Protein AF-A0A7J4KPH6-F1 (afdb_monomer)

Solvent-accessible surface area (backbone atoms only — not comparable to full-atom values): 8460 Å² total; per-residue (Å²): 77,79,48,75,44,62,47,99,86,71,46,76,76,45,76,44,74,38,98,40,47,81,28,81,41,72,45,81,42,98,87,58,28,38,38,32,30,26,59,43,94,42,15,31,39,37,31,30,39,78,89,54,51,76,63,29,42,34,70,52,80,69,82,66,43,31,62,38,79,44,66,44,82,43,98,89,67,30,34,39,34,33,24,32,34,70,37,48,39,68,58,43,45,60,59,25,46,64,76,88,80,55,71,73,53,47,66,51,53,29,40,38,32,35,36,71,76,48,53,68,37,60,43,77,79,46,74,48,53,51,72,87,70,57,66,33,77,76,35,84,93,25,93,39,42,46,86,89,125

Nearest PDB structures (foldseek):
  4p05-assembly1_A  TM=7.007E-01  e=7.645E-03  Escherichia coli CFT073
  3ets-assembly1_B  TM=7.086E-01  e=1.548E-02  Escherichia coli CFT073
  8prl-assembly1_B-4  TM=6.811E-01  e=2.145E-02  synthetic construct
  8prj-assembly1_A  TM=4.866E-01  e=3.691E-02  synthetic construct
  6i4y-assembly1_B-2  TM=2.812E-01  e=6.769E+00  Homo sapiens

Sequence (149 aa):
RTTYLINETGVVNHTWESAYTPNLDSYMLDNGTILLAIASGNGGLQKIAYDGTILWEYHYTGGGAYASHDIVPLPNGDVIMIMQEIKSRIQTIQMGRDPNTFGNDFRPDCLIQVHQTGPTSGEIVWEWHIWDHLIQDFNPDKDNYGNVS

Mean predicted aligned error: 3.76 Å

Foldseek 3Di:
DKDFDADPVRDGPAMEDDPFDQPQDWDQDPQRWIWTWGDDPQTWIWIAHRVRDTQATEDDPDPFKHFDHDWAQDPVRKIKTKIWGWAALVRVVLLVDDSVPDDGTDTFIKIWIWADPGRYDTDGPDIGTCSVVDADCRDPVHPRHDDPD

pLDDT: mean 94.96, std 3.6, range [77.94, 98.56]

Secondary structure (DSSP, 8-state):
-EEEEE-TTS-EEEEEE-SSPEEEEEEE-TTSPEEEEE-STT-EEEEE-TTS-EEEEEE---SSEEEEEEEEE-TTS-EEEEEEEPEEHHHHHHTT--TTS--SEE--EEEEEEEEEETTEEEEEEEEEGGGG--BSS-TTSTTB----

Structure (mmCIF, N/CA/C/O backbone):
data_AF-A0A7J4KPH6-F1
#
_entry.id   AF-A0A7J4KPH6-F1
#
loop_
_atom_site.group_PDB
_atom_site.id
_atom_site.type_symbol
_atom_site.label_atom_id
_atom_site.label_alt_id
_atom_site.label_comp_id
_atom_site.label_asym_id
_atom_site.label_entity_id
_atom_site.label_seq_id
_atom_site.pdbx_PDB_ins_code
_atom_site.Cartn_x
_atom_site.Cartn_y
_atom_site.Cartn_z
_atom_site.occupancy
_atom_site.B_iso_or_equiv
_atom_site.auth_seq_id
_atom_site.auth_comp_id
_atom_site.auth_asym_id
_atom_site.auth_atom_id
_atom_site.pdbx_PDB_model_num
ATOM 1 N N . ARG A 1 1 ? -1.260 12.719 17.806 1.00 84.75 1 ARG A N 1
ATOM 2 C CA . ARG A 1 1 ? -1.420 13.178 16.401 1.00 84.75 1 ARG A CA 1
ATOM 3 C C . ARG A 1 1 ? -2.849 12.818 15.996 1.00 84.75 1 ARG A C 1
ATOM 5 O O . ARG A 1 1 ? -3.356 11.850 16.548 1.00 84.75 1 ARG A O 1
ATOM 12 N N . THR A 1 2 ? -3.527 13.609 15.160 1.00 92.50 2 THR A N 1
ATOM 13 C CA . THR A 1 2 ? -5.002 13.679 15.216 1.00 92.50 2 THR A CA 1
ATOM 14 C C . THR A 1 2 ? -5.656 13.652 13.836 1.00 92.50 2 THR A C 1
ATOM 16 O O . THR A 1 2 ? -5.198 14.365 12.944 1.00 92.50 2 THR A O 1
ATOM 19 N N . THR A 1 3 ? -6.739 12.883 13.699 1.00 94.69 3 THR A N 1
ATOM 20 C CA . THR A 1 3 ? -7.615 12.831 12.515 1.00 94.69 3 THR A CA 1
ATOM 21 C C . THR A 1 3 ? -9.012 13.316 12.896 1.00 94.69 3 THR A C 1
ATOM 23 O O . THR A 1 3 ? -9.508 12.975 13.968 1.00 94.69 3 THR A O 1
ATOM 26 N N . TYR A 1 4 ? -9.659 14.093 12.025 1.00 95.25 4 TYR A N 1
ATOM 27 C CA . TYR A 1 4 ? -10.955 14.717 12.301 1.00 95.25 4 TYR A CA 1
ATOM 28 C C . TYR A 1 4 ? -12.029 14.237 11.327 1.00 95.25 4 TYR A C 1
ATOM 30 O O . TYR A 1 4 ? -11.794 14.184 10.122 1.00 95.25 4 TYR A O 1
ATOM 38 N N . LEU A 1 5 ? -13.232 13.982 11.842 1.00 95.44 5 LEU A N 1
ATOM 39 C CA . LEU A 1 5 ? -14.456 13.955 11.048 1.00 95.44 5 LEU A CA 1
ATOM 40 C C . LEU A 1 5 ? -15.104 15.332 11.133 1.00 95.44 5 LEU A C 1
ATOM 42 O O . LEU A 1 5 ? -15.521 15.764 12.210 1.00 95.44 5 LEU A O 1
ATOM 46 N N . ILE A 1 6 ? -15.195 16.012 9.998 1.00 96.56 6 ILE A N 1
ATOM 47 C CA . ILE A 1 6 ? -15.754 17.358 9.893 1.00 96.56 6 ILE A CA 1
ATOM 48 C C . ILE A 1 6 ? -17.054 17.265 9.099 1.00 96.56 6 ILE A C 1
ATOM 50 O O . ILE A 1 6 ? -17.097 16.618 8.054 1.00 96.56 6 ILE A O 1
ATOM 54 N N . ASN A 1 7 ? -18.122 17.872 9.611 1.00 95.25 7 ASN A N 1
ATOM 55 C CA . ASN A 1 7 ? -19.407 17.897 8.918 1.00 95.25 7 ASN A CA 1
ATOM 56 C C . ASN A 1 7 ? -19.436 18.948 7.790 1.00 95.25 7 ASN A C 1
ATOM 58 O O . ASN A 1 7 ? -18.510 19.743 7.619 1.00 95.25 7 ASN A O 1
ATOM 62 N N . GLU A 1 8 ? -20.532 18.998 7.040 1.00 96.44 8 GLU A N 1
ATOM 63 C CA . GLU A 1 8 ? -20.739 19.900 5.901 1.00 96.44 8 GLU A CA 1
ATOM 64 C C . GLU A 1 8 ? -20.706 21.394 6.263 1.00 96.44 8 GLU A C 1
ATOM 66 O O . GLU A 1 8 ? -20.514 22.241 5.393 1.00 96.44 8 GLU A O 1
ATOM 71 N N . THR A 1 9 ? -20.862 21.725 7.547 1.00 97.50 9 THR A N 1
ATOM 72 C CA . THR A 1 9 ? -20.765 23.101 8.061 1.00 97.50 9 THR A CA 1
ATOM 73 C C . THR A 1 9 ? -19.362 23.474 8.548 1.00 97.50 9 THR A C 1
ATOM 75 O O . THR A 1 9 ? -19.152 24.600 8.996 1.00 97.50 9 THR A O 1
ATOM 78 N N . GLY A 1 10 ? -18.394 22.556 8.471 1.00 96.62 10 GLY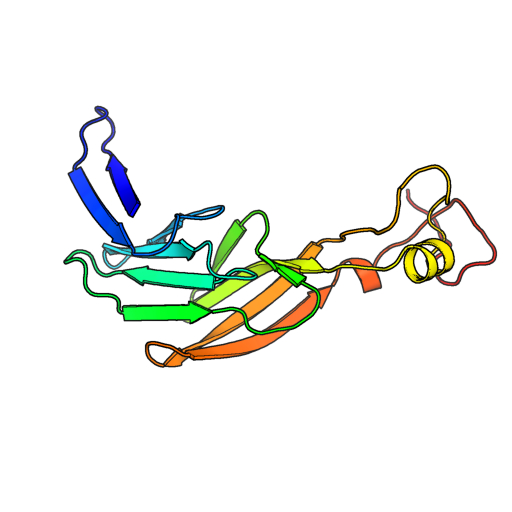 A N 1
ATOM 79 C CA . GLY A 1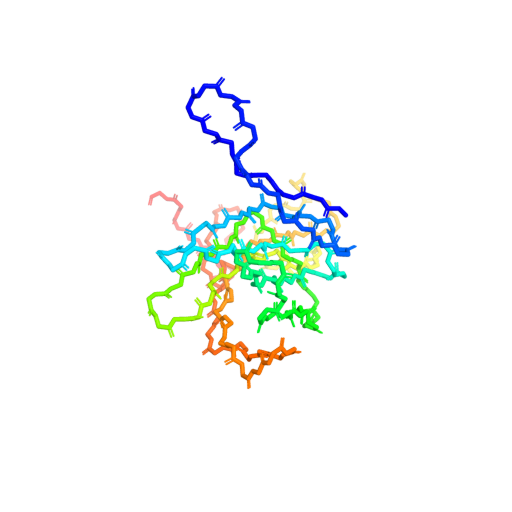 10 ? -17.025 22.778 8.942 1.00 96.62 10 GLY A CA 1
ATOM 80 C C . GLY A 1 10 ? -16.822 22.529 10.440 1.00 96.62 10 GLY A C 1
ATOM 81 O O . GLY A 1 10 ? -15.762 22.851 10.974 1.00 96.62 10 GLY A O 1
ATOM 82 N N . VAL A 1 11 ? -17.810 21.959 11.136 1.00 97.81 11 VAL A N 1
ATOM 83 C CA . VAL A 1 11 ? -17.707 21.634 12.564 1.00 97.81 11 VAL A CA 1
ATOM 84 C C . VAL A 1 11 ? -17.080 20.254 12.733 1.00 97.81 11 VAL A C 1
ATOM 86 O O . VAL A 1 11 ? -17.502 19.287 12.097 1.00 97.81 11 VAL A O 1
ATOM 89 N N . VAL A 1 12 ? -16.089 20.155 13.624 1.00 97.50 12 VAL A N 1
ATOM 90 C CA . VAL A 1 12 ? -15.515 18.871 14.044 1.00 97.50 12 VAL A CA 1
ATOM 91 C C . VAL A 1 12 ? -16.583 18.091 14.806 1.00 97.50 12 VAL A C 1
ATOM 93 O O . VAL A 1 12 ? -16.963 18.460 15.915 1.00 97.50 12 VAL A O 1
ATOM 96 N N . ASN A 1 13 ? -17.072 17.021 14.190 1.00 95.19 13 ASN A N 1
ATOM 97 C CA . ASN A 1 13 ? -18.043 16.107 14.780 1.00 95.19 13 ASN A CA 1
ATOM 98 C C . ASN A 1 13 ? -17.342 15.063 15.661 1.00 95.19 13 ASN A C 1
ATOM 100 O O . ASN A 1 13 ? -17.823 14.715 16.737 1.00 95.19 13 ASN A O 1
ATOM 104 N N . HIS A 1 14 ? -16.179 14.583 15.216 1.00 96.44 14 HIS A N 1
ATOM 105 C CA . HIS A 1 14 ? -15.421 13.568 15.935 1.00 96.44 14 HIS A CA 1
ATO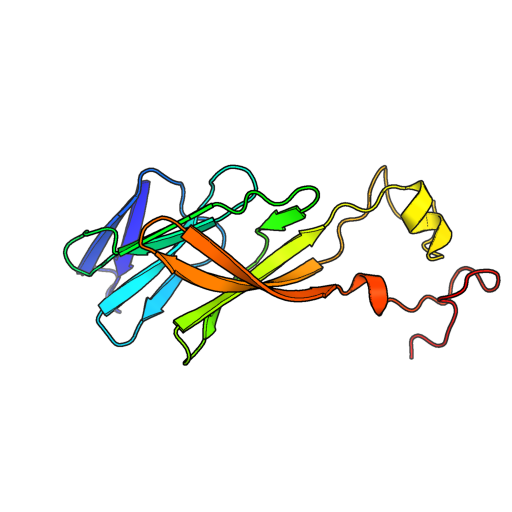M 106 C C . HIS A 1 14 ? -13.914 13.684 15.687 1.00 96.44 14 HIS A C 1
ATOM 108 O O . HIS A 1 14 ? -13.478 14.248 14.680 1.00 96.44 14 HIS A O 1
ATOM 114 N N . THR A 1 15 ? -13.134 13.122 16.608 1.00 96.06 15 THR A N 1
ATOM 115 C CA . THR A 1 15 ? -11.676 13.181 16.610 1.00 96.06 15 THR A CA 1
ATOM 116 C C . THR A 1 15 ? -11.099 11.830 17.015 1.00 96.06 15 THR A C 1
ATOM 118 O O . THR A 1 15 ? -11.406 11.339 18.098 1.00 96.06 15 THR A O 1
ATOM 121 N N . TRP A 1 16 ? -10.201 11.285 16.194 1.00 96.19 16 TRP A N 1
ATOM 122 C CA . TRP A 1 16 ? -9.393 10.113 16.534 1.00 96.19 16 TRP A CA 1
ATOM 123 C C . TRP A 1 16 ? -7.956 10.519 16.836 1.00 96.19 16 TRP A C 1
ATOM 125 O O . TRP A 1 16 ? -7.375 11.370 16.151 1.00 96.19 16 TRP A O 1
ATOM 135 N N . GLU A 1 17 ? -7.360 9.872 17.834 1.00 95.62 17 GLU A N 1
ATOM 136 C CA . GLU A 1 17 ? -5.962 10.072 18.202 1.00 95.62 17 GLU A CA 1
ATOM 137 C C . GLU A 1 17 ? -5.100 8.868 17.823 1.00 95.62 17 GLU A C 1
ATOM 139 O O . GLU A 1 17 ? -5.488 7.715 17.983 1.00 95.62 17 GLU A O 1
ATOM 144 N N . SER A 1 18 ? -3.890 9.158 17.350 1.00 94.94 18 SER A N 1
ATOM 145 C CA . SER A 1 18 ? -2.847 8.179 17.068 1.00 94.94 18 SER A CA 1
ATOM 146 C C . SER A 1 18 ? -1.493 8.661 17.592 1.00 94.94 18 SER A C 1
ATOM 148 O O . SER A 1 18 ? -1.189 9.865 17.631 1.00 94.94 18 SER A O 1
ATOM 150 N N . ALA A 1 19 ? -0.641 7.703 17.960 1.00 95.44 19 ALA A N 1
ATOM 151 C CA . ALA A 1 19 ? 0.777 7.940 18.212 1.00 95.44 19 ALA A CA 1
ATOM 152 C C . ALA A 1 19 ? 1.546 8.286 16.918 1.00 95.44 19 ALA A C 1
ATOM 154 O O . ALA A 1 19 ? 2.576 8.967 16.957 1.00 95.44 19 ALA A O 1
ATOM 155 N N . TYR A 1 20 ? 1.035 7.880 15.753 1.00 95.12 20 TYR A N 1
ATOM 156 C CA . TYR A 1 20 ? 1.672 8.064 14.451 1.00 95.12 20 TYR A CA 1
ATOM 157 C C . TYR A 1 20 ? 1.083 9.247 13.686 1.00 95.12 20 TYR A C 1
ATOM 159 O O . TYR A 1 20 ? -0.027 9.698 13.953 1.00 95.12 20 TYR A O 1
ATOM 167 N N . THR A 1 21 ? 1.865 9.826 12.772 1.00 91.75 21 THR A N 1
ATOM 168 C CA . THR A 1 21 ? 1.341 10.878 11.893 1.00 91.75 21 THR A CA 1
ATOM 169 C C . THR A 1 21 ? 0.435 10.182 10.905 1.00 91.75 21 THR A C 1
ATOM 171 O O . THR A 1 21 ? 0.909 9.216 10.300 1.00 91.75 21 THR A O 1
ATOM 174 N N . PRO A 1 22 ? -0.820 10.638 10.742 1.00 85.38 22 PRO A N 1
ATOM 175 C CA . PRO A 1 22 ? -1.610 10.248 9.590 1.00 85.38 22 PRO A CA 1
ATOM 176 C C . PRO A 1 22 ? -0.772 10.498 8.340 1.00 85.38 22 PRO A C 1
ATOM 178 O O . PRO A 1 22 ? -0.217 11.583 8.158 1.00 85.38 22 PRO A O 1
ATOM 181 N N . ASN A 1 23 ? -0.582 9.458 7.552 1.00 81.62 23 ASN A N 1
ATOM 182 C CA . ASN A 1 23 ? 0.209 9.493 6.340 1.00 81.62 23 ASN A CA 1
ATOM 183 C C . ASN A 1 23 ? -0.740 9.283 5.171 1.00 81.62 23 ASN A C 1
ATOM 185 O O . ASN A 1 23 ? -1.641 8.467 5.301 1.00 81.62 23 ASN A O 1
ATOM 189 N N . LEU A 1 24 ? -0.492 9.944 4.043 1.00 81.12 24 LEU A N 1
ATOM 190 C CA . LEU A 1 24 ? -1.176 9.684 2.773 1.00 81.12 24 LEU A CA 1
ATOM 191 C C . LEU A 1 24 ? -2.698 9.902 2.816 1.00 81.12 24 LEU A C 1
ATOM 193 O O . LEU A 1 24 ? -3.142 11.002 2.499 1.00 81.12 24 LEU A O 1
ATOM 197 N N . ASP A 1 25 ? -3.462 8.887 3.226 1.00 93.06 25 ASP A N 1
ATOM 198 C CA . ASP A 1 25 ? -4.919 8.853 3.147 1.00 93.06 25 ASP A CA 1
ATOM 199 C C . ASP A 1 25 ? -5.579 8.153 4.356 1.00 93.06 25 ASP A C 1
ATOM 201 O O . ASP A 1 25 ? -4.932 7.512 5.199 1.00 93.06 25 ASP A O 1
ATOM 205 N N . SER A 1 26 ? -6.897 8.302 4.452 1.00 94.50 26 SER A N 1
ATOM 206 C CA . SER A 1 26 ? -7.755 7.741 5.486 1.00 94.50 26 SER A CA 1
ATOM 207 C C . SER A 1 26 ? -9.140 7.402 4.946 1.00 94.50 26 SER A C 1
ATOM 209 O O . SER A 1 26 ? -9.731 8.180 4.204 1.00 94.50 26 SER A O 1
ATOM 211 N N . TYR A 1 27 ? -9.706 6.291 5.410 1.00 96.56 27 TYR A N 1
ATOM 212 C CA . TYR A 1 27 ? -11.018 5.815 4.985 1.00 96.56 27 TYR A CA 1
ATOM 213 C C . TYR A 1 27 ? -11.934 5.632 6.183 1.00 96.56 27 TYR A C 1
ATOM 215 O O . TYR A 1 27 ? -11.614 4.903 7.124 1.00 96.56 27 TYR A O 1
ATOM 223 N N . MET A 1 28 ? -13.104 6.262 6.125 1.00 95.50 28 MET A N 1
ATOM 224 C CA . MET A 1 28 ? -14.203 5.945 7.027 1.00 95.50 28 MET A CA 1
ATOM 225 C C . MET A 1 28 ? -14.898 4.686 6.517 1.00 95.50 28 MET A C 1
ATOM 227 O O . MET A 1 28 ? -15.336 4.638 5.370 1.00 95.50 28 MET A O 1
ATOM 231 N N . LEU A 1 29 ? -14.982 3.664 7.361 1.00 96.12 29 LEU A N 1
ATOM 232 C CA . LEU A 1 29 ? -15.643 2.408 7.030 1.00 96.12 29 LEU A CA 1
ATOM 233 C C . LEU A 1 29 ? -17.111 2.446 7.464 1.00 96.12 29 LEU A C 1
ATOM 235 O O . LEU A 1 29 ? -17.472 3.141 8.417 1.00 96.12 29 LEU A O 1
ATOM 239 N N . ASP A 1 30 ? -17.945 1.628 6.820 1.00 93.25 30 ASP A N 1
ATOM 240 C CA . ASP A 1 30 ? -19.402 1.592 7.034 1.00 93.25 30 ASP A CA 1
ATOM 241 C C . ASP A 1 30 ? -19.822 1.376 8.497 1.00 93.25 30 ASP A C 1
ATOM 243 O O . ASP A 1 30 ? -20.904 1.782 8.915 1.00 93.25 30 ASP A O 1
ATOM 247 N N . ASN A 1 31 ? -18.966 0.741 9.300 1.00 93.12 31 ASN A N 1
ATOM 248 C CA . ASN A 1 31 ? -19.224 0.457 10.710 1.00 93.12 31 ASN A CA 1
ATOM 249 C C . ASN A 1 31 ? -18.784 1.582 11.671 1.00 93.12 31 ASN A C 1
ATOM 251 O O . ASN A 1 31 ? -18.750 1.360 12.881 1.00 93.12 31 ASN A O 1
ATOM 255 N N . GLY A 1 32 ? -18.406 2.758 11.164 1.00 93.56 32 GLY A N 1
ATOM 256 C CA . GLY A 1 32 ? -17.990 3.897 11.988 1.00 93.56 32 GLY A CA 1
ATOM 257 C C . GLY A 1 32 ? -16.513 3.900 12.396 1.00 93.56 32 GLY A C 1
ATOM 258 O O . GLY A 1 32 ? -16.089 4.761 13.164 1.00 93.56 32 GLY A O 1
ATOM 259 N N . THR A 1 33 ? -15.737 2.929 11.917 1.00 97.12 33 THR A N 1
ATOM 260 C CA . THR A 1 33 ? -14.300 2.808 12.193 1.00 97.12 33 THR A CA 1
ATOM 261 C C . THR A 1 33 ? -13.510 3.620 11.173 1.00 97.12 33 THR A C 1
ATOM 263 O O . THR A 1 33 ? -13.851 3.600 9.991 1.00 97.12 33 THR A O 1
ATOM 266 N N . ILE A 1 34 ? -12.419 4.257 11.592 1.00 97.38 34 ILE A N 1
ATOM 267 C CA . ILE A 1 34 ? -11.476 4.897 10.672 1.00 97.38 34 ILE A CA 1
ATOM 268 C C . ILE A 1 34 ? -10.304 3.951 10.381 1.00 97.38 34 ILE A C 1
ATOM 270 O O . ILE A 1 34 ? -9.740 3.342 11.292 1.00 97.38 34 ILE A O 1
ATOM 274 N N . LEU A 1 35 ? -9.939 3.813 9.110 1.00 97.81 35 LEU A N 1
ATOM 275 C CA . LEU A 1 35 ? -8.687 3.213 8.658 1.00 97.81 35 LEU A CA 1
ATOM 276 C C . LEU A 1 35 ? -7.735 4.340 8.251 1.00 97.81 35 LEU A C 1
ATOM 278 O O . LEU A 1 35 ? -8.106 5.214 7.476 1.00 97.81 35 LEU A O 1
ATOM 282 N N . LEU A 1 36 ? -6.516 4.320 8.774 1.00 96.25 36 LEU A N 1
ATOM 283 C CA . LEU A 1 36 ? -5.491 5.334 8.562 1.00 96.25 36 LEU A CA 1
ATOM 284 C C . LEU A 1 36 ? -4.242 4.682 7.991 1.00 96.25 36 LEU A C 1
ATOM 286 O O . LEU A 1 36 ? -3.771 3.686 8.545 1.00 96.25 36 LEU A O 1
ATOM 290 N N . ALA A 1 37 ? -3.639 5.289 6.975 1.00 96.19 37 ALA A N 1
ATOM 291 C CA . ALA A 1 37 ? -2.222 5.073 6.738 1.00 96.19 37 ALA A CA 1
ATOM 292 C C . ALA A 1 37 ? -1.421 5.835 7.804 1.00 96.19 37 ALA A C 1
ATOM 294 O O . ALA A 1 37 ? -1.763 6.953 8.202 1.00 96.19 37 ALA A O 1
ATOM 295 N N . ILE A 1 38 ? -0.352 5.219 8.307 1.00 95.56 38 ILE A N 1
ATOM 296 C CA . ILE A 1 38 ? 0.461 5.782 9.389 1.00 95.56 38 ILE A CA 1
ATOM 297 C C . ILE A 1 38 ? 1.931 5.903 9.001 1.00 95.56 38 ILE A C 1
ATOM 299 O O . ILE A 1 38 ? 2.524 5.017 8.382 1.00 95.56 38 ILE A O 1
ATOM 303 N N . ALA A 1 39 ? 2.550 7.009 9.411 1.00 93.56 39 ALA A N 1
ATOM 304 C CA . ALA A 1 39 ? 3.982 7.235 9.262 1.00 93.56 39 ALA A CA 1
ATOM 305 C C . ALA A 1 39 ? 4.747 6.443 10.334 1.00 93.56 39 ALA A C 1
ATOM 307 O O . ALA A 1 39 ? 5.126 6.988 11.377 1.00 93.56 39 ALA A O 1
ATOM 308 N N . SER A 1 40 ? 4.940 5.146 10.086 1.00 92.94 40 SER A N 1
ATOM 309 C CA . SER A 1 40 ? 5.705 4.244 10.947 1.00 92.94 40 SER A CA 1
ATOM 310 C C . SER A 1 40 ? 6.795 3.527 10.155 1.00 92.94 40 SER A C 1
ATOM 312 O O . SER A 1 40 ? 6.517 2.602 9.400 1.00 92.94 40 SER A O 1
ATOM 314 N N . GLY A 1 41 ? 8.043 3.988 10.290 1.00 92.69 41 GLY A N 1
ATOM 315 C CA . GLY A 1 41 ? 9.169 3.470 9.509 1.00 92.69 41 GLY A CA 1
ATOM 316 C C . GLY A 1 41 ? 8.913 3.598 8.007 1.00 92.69 41 GLY A C 1
ATOM 317 O O . GLY A 1 41 ? 8.807 4.709 7.490 1.00 92.69 41 GLY A O 1
ATOM 318 N N . ASN A 1 42 ? 8.783 2.456 7.333 1.00 94.44 42 ASN A N 1
ATOM 319 C CA . ASN A 1 42 ? 8.494 2.379 5.903 1.00 94.44 42 ASN A CA 1
ATOM 320 C C . ASN A 1 42 ? 6.996 2.504 5.576 1.00 94.44 42 ASN A C 1
ATOM 322 O O . ASN A 1 42 ? 6.634 2.466 4.409 1.00 94.44 42 ASN A O 1
ATOM 326 N N . GLY A 1 43 ? 6.121 2.657 6.567 1.00 95.44 43 GLY A N 1
ATOM 327 C CA . GLY A 1 43 ? 4.676 2.767 6.388 1.00 95.44 43 GLY A CA 1
ATOM 328 C C . GLY A 1 43 ? 3.910 1.724 7.190 1.00 95.44 43 GLY A C 1
ATOM 329 O O . GLY A 1 43 ? 4.475 0.785 7.751 1.00 95.44 43 GLY A O 1
ATOM 330 N N . GLY A 1 44 ? 2.599 1.897 7.266 1.00 96.12 44 GLY A N 1
ATOM 331 C CA . GLY A 1 44 ? 1.739 1.004 8.024 1.00 96.12 44 GLY A CA 1
ATOM 332 C C . GLY A 1 44 ? 0.290 1.454 8.006 1.00 96.12 44 GLY A C 1
ATOM 333 O O . GLY A 1 44 ? -0.052 2.458 7.377 1.00 96.12 44 GLY A O 1
ATOM 334 N N . LEU A 1 45 ? -0.537 0.720 8.741 1.00 97.56 45 LEU A N 1
ATOM 335 C CA . LEU A 1 45 ? -1.974 0.938 8.845 1.00 97.56 45 LEU A CA 1
ATOM 336 C C . LEU A 1 45 ? -2.398 0.993 10.313 1.00 97.56 45 LEU A C 1
ATOM 338 O O . LEU A 1 45 ? -1.852 0.276 11.152 1.00 97.56 45 LEU A O 1
ATOM 342 N N . GLN A 1 46 ? -3.412 1.794 10.617 1.00 97.62 46 GLN A N 1
ATOM 343 C CA . GLN A 1 46 ? -4.150 1.719 11.873 1.00 97.62 46 GLN A CA 1
ATOM 344 C C . GLN A 1 46 ? -5.648 1.712 11.614 1.00 97.62 46 GLN A C 1
ATOM 346 O O . GLN A 1 46 ? -6.156 2.530 10.855 1.00 97.62 46 GLN A O 1
ATOM 351 N N . LYS A 1 47 ? -6.368 0.823 12.294 1.00 97.94 47 LYS A N 1
ATOM 352 C CA . LYS A 1 47 ? -7.830 0.780 12.308 1.00 97.94 47 LYS A CA 1
ATOM 353 C C . LYS A 1 47 ? -8.309 1.158 13.702 1.00 97.94 47 LYS A C 1
ATOM 355 O O . LYS A 1 47 ? -8.002 0.449 14.659 1.00 97.94 47 LYS A O 1
ATOM 360 N N . ILE A 1 48 ? -9.037 2.263 13.824 1.00 98.19 48 ILE A N 1
ATOM 361 C CA . ILE A 1 48 ? -9.441 2.846 15.110 1.00 98.19 48 ILE A CA 1
ATOM 362 C C . ILE A 1 48 ? -10.967 2.928 15.169 1.00 98.19 48 ILE A C 1
ATOM 364 O O . ILE A 1 48 ? -11.607 3.499 14.284 1.00 98.19 48 ILE A O 1
ATOM 368 N N . ALA A 1 49 ? -11.557 2.326 16.199 1.00 98.12 49 ALA A N 1
ATOM 369 C CA . ALA A 1 49 ? -12.992 2.376 16.451 1.00 98.12 49 ALA A CA 1
ATOM 370 C C . ALA A 1 49 ? -13.461 3.808 16.754 1.00 98.12 49 ALA A C 1
ATOM 372 O O . ALA A 1 49 ? -12.670 4.683 17.104 1.00 98.12 49 ALA A O 1
ATOM 373 N N . TYR A 1 50 ? -14.771 4.043 16.667 1.00 96.56 50 TYR A N 1
ATOM 374 C CA . TYR A 1 50 ? -15.368 5.346 16.977 1.00 96.56 50 TYR A CA 1
ATOM 375 C C . TYR A 1 50 ? -15.112 5.810 18.424 1.00 96.56 50 TYR A C 1
ATOM 377 O O . TYR A 1 50 ? -15.110 6.999 18.703 1.00 96.56 50 TYR A O 1
ATOM 385 N N . ASP A 1 51 ? -14.888 4.895 19.368 1.00 97.00 51 ASP A N 1
ATOM 386 C CA . ASP A 1 51 ? -14.565 5.241 20.760 1.00 97.00 51 ASP A CA 1
ATOM 387 C C . ASP A 1 51 ? -13.065 5.487 21.012 1.00 97.00 51 ASP A C 1
ATOM 389 O O . ASP A 1 51 ? -12.668 5.761 22.144 1.00 97.00 51 ASP A O 1
ATOM 393 N N . GLY A 1 52 ? -12.230 5.398 19.972 1.00 96.75 52 GLY A N 1
ATOM 394 C CA . GLY A 1 52 ? -10.778 5.556 20.059 1.00 96.75 52 GLY A CA 1
ATOM 395 C C . GLY A 1 52 ? -10.004 4.255 20.298 1.00 96.75 52 GLY A C 1
ATOM 396 O O . GLY A 1 52 ? -8.774 4.285 20.321 1.00 96.75 52 GLY A O 1
ATOM 397 N N . THR A 1 53 ? -10.670 3.105 20.440 1.00 98.19 53 THR A N 1
ATOM 398 C CA . THR A 1 53 ? -9.989 1.809 20.589 1.00 98.19 53 THR A CA 1
ATOM 399 C C . THR A 1 53 ? -9.236 1.436 19.309 1.00 98.19 53 THR A C 1
ATOM 401 O O . THR A 1 53 ? -9.829 1.356 18.232 1.00 98.19 53 THR A O 1
ATOM 404 N N . ILE A 1 54 ? -7.936 1.144 19.413 1.00 98.06 54 ILE A N 1
ATOM 405 C CA . ILE A 1 54 ? -7.141 0.625 18.290 1.00 98.06 54 ILE A CA 1
ATOM 406 C C . ILE A 1 54 ? -7.499 -0.851 18.078 1.00 98.06 54 ILE A C 1
ATOM 408 O O . ILE A 1 54 ? -7.214 -1.700 18.921 1.00 98.06 54 ILE A O 1
ATOM 412 N N . LEU A 1 55 ? -8.134 -1.150 16.946 1.00 98.31 55 LEU A N 1
ATOM 413 C CA . LEU A 1 55 ? -8.545 -2.499 16.543 1.00 98.31 55 LEU A CA 1
ATOM 414 C C . LEU A 1 55 ? -7.463 -3.218 15.731 1.00 98.31 55 LEU A C 1
ATOM 416 O O . LEU A 1 55 ? -7.410 -4.449 15.709 1.00 98.31 55 LEU A O 1
ATOM 420 N N . TRP A 1 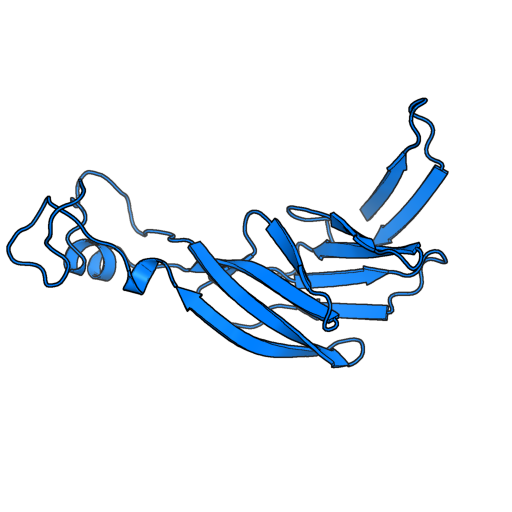56 ? -6.629 -2.449 15.031 1.00 98.56 56 TRP A N 1
ATOM 421 C CA . TRP A 1 56 ? -5.510 -2.959 14.252 1.00 98.56 56 TRP A CA 1
ATOM 422 C C . TRP A 1 56 ? -4.393 -1.924 14.177 1.00 98.56 56 TRP A C 1
ATOM 424 O O . TRP A 1 56 ? -4.665 -0.750 13.936 1.00 98.56 56 TRP A O 1
ATOM 434 N N . GLU A 1 57 ? -3.152 -2.365 14.327 1.00 98.19 57 GLU A N 1
ATOM 435 C CA . GLU A 1 57 ? -1.941 -1.601 14.047 1.00 98.19 57 GLU A CA 1
ATOM 436 C C . GLU A 1 57 ? -0.963 -2.493 13.278 1.00 98.19 57 GLU A C 1
ATOM 438 O O . GLU A 1 57 ? -0.426 -3.462 13.807 1.00 98.19 57 GLU A O 1
ATOM 443 N N . TYR A 1 58 ? -0.747 -2.190 12.007 1.00 97.75 58 TYR A N 1
ATOM 444 C CA . TYR A 1 58 ? 0.169 -2.927 11.149 1.00 97.75 58 TYR A CA 1
ATOM 445 C C . TYR A 1 58 ? 1.352 -2.049 10.769 1.00 97.75 58 TYR A C 1
ATOM 447 O O . TYR A 1 58 ? 1.187 -0.902 10.357 1.00 97.75 58 TYR A O 1
ATOM 455 N N . HIS A 1 59 ? 2.548 -2.622 10.854 1.00 96.94 59 HIS A N 1
ATOM 456 C CA . HIS A 1 59 ? 3.780 -2.005 10.390 1.00 96.94 59 HIS A CA 1
ATOM 457 C C . HIS A 1 59 ? 4.306 -2.788 9.203 1.00 96.94 59 HIS A C 1
ATOM 459 O O . HIS A 1 59 ? 4.542 -3.992 9.313 1.00 96.94 59 HIS A O 1
ATOM 465 N N . TYR A 1 60 ? 4.548 -2.100 8.092 1.00 95.81 60 TYR A N 1
ATOM 466 C CA . TYR A 1 60 ? 5.282 -2.702 6.998 1.00 95.81 60 TYR A CA 1
ATOM 467 C C . TYR A 1 60 ? 6.746 -2.857 7.420 1.00 95.81 60 TYR A C 1
ATOM 469 O O . TYR A 1 60 ? 7.468 -1.882 7.636 1.00 95.81 60 TYR A O 1
ATOM 477 N N . THR A 1 61 ? 7.175 -4.106 7.567 1.00 91.88 61 THR A N 1
ATOM 478 C CA . THR A 1 61 ? 8.544 -4.479 7.950 1.00 91.88 61 THR A CA 1
ATOM 479 C C . THR A 1 61 ? 9.356 -5.020 6.776 1.00 91.88 61 THR A C 1
ATOM 481 O O . THR A 1 61 ? 10.518 -5.390 6.954 1.00 91.88 61 THR A O 1
ATOM 484 N N . GLY A 1 62 ? 8.770 -5.052 5.574 1.00 84.25 62 GLY A N 1
ATOM 485 C CA . GLY A 1 62 ? 9.470 -5.447 4.361 1.00 84.25 62 GLY A CA 1
ATOM 486 C C . GLY A 1 62 ? 10.601 -4.477 4.004 1.00 84.25 62 GLY A C 1
ATOM 487 O O . GLY A 1 62 ? 10.584 -3.284 4.328 1.00 84.25 62 GLY A O 1
ATOM 488 N N . GLY A 1 63 ? 11.626 -5.011 3.341 1.00 83.06 63 GLY A N 1
ATOM 489 C CA . GLY A 1 63 ? 12.768 -4.235 2.868 1.00 83.06 63 GLY A CA 1
ATOM 490 C C . GLY A 1 63 ? 12.516 -3.620 1.492 1.00 83.06 63 GLY A C 1
ATOM 491 O O . GLY A 1 63 ? 11.796 -4.181 0.676 1.00 83.06 63 GLY A O 1
ATOM 492 N N . GLY A 1 64 ? 13.152 -2.480 1.217 1.00 85.38 64 GLY A N 1
ATOM 493 C CA . GLY A 1 64 ? 13.276 -1.952 -0.147 1.00 85.38 64 GLY A CA 1
ATOM 494 C C . GLY A 1 64 ? 12.063 -1.208 -0.709 1.00 85.38 64 GLY A C 1
ATOM 495 O O . GLY A 1 64 ? 12.135 -0.779 -1.859 1.00 85.38 64 GLY A O 1
ATOM 496 N N . ALA A 1 65 ? 11.003 -1.005 0.077 1.00 93.88 65 ALA A N 1
ATOM 497 C CA . ALA A 1 65 ? 9.852 -0.203 -0.323 1.00 93.88 65 ALA A CA 1
ATOM 498 C C . ALA A 1 65 ? 9.299 0.651 0.825 1.00 93.88 65 ALA A C 1
ATOM 500 O O . ALA A 1 65 ? 9.563 0.370 1.996 1.00 93.88 65 ALA A O 1
ATOM 501 N N . TYR A 1 66 ? 8.535 1.685 0.472 1.00 95.00 66 TYR A N 1
ATOM 502 C CA . TYR A 1 66 ? 7.912 2.628 1.403 1.00 95.00 66 TYR A CA 1
ATOM 503 C C . TYR A 1 66 ? 6.471 2.891 0.987 1.00 95.00 66 TYR A C 1
ATOM 505 O O . TYR A 1 66 ? 6.217 3.066 -0.199 1.00 95.00 66 TYR A O 1
ATOM 513 N N . ALA A 1 67 ? 5.543 2.960 1.938 1.00 94.00 67 ALA A N 1
ATOM 514 C CA . ALA A 1 67 ? 4.162 3.324 1.663 1.00 94.00 67 ALA A CA 1
ATOM 515 C C . ALA A 1 67 ? 4.106 4.694 0.990 1.00 94.00 67 ALA A C 1
ATOM 517 O O . ALA A 1 67 ? 4.735 5.656 1.445 1.00 94.00 67 ALA A O 1
ATOM 518 N N . SER A 1 68 ? 3.341 4.755 -0.090 1.00 90.50 68 SER A N 1
ATOM 519 C CA . SER A 1 68 ? 3.174 5.928 -0.931 1.00 90.50 68 SER A CA 1
ATOM 520 C C . SER A 1 68 ? 1.703 6.122 -1.284 1.00 90.50 68 SER A C 1
ATOM 522 O O . SER A 1 68 ? 0.914 5.195 -1.196 1.00 90.50 68 SER A O 1
ATOM 524 N N . HIS A 1 69 ? 1.357 7.341 -1.683 1.00 88.56 69 HIS A N 1
ATOM 525 C CA . HIS A 1 69 ? 0.078 7.775 -2.256 1.00 88.56 69 HIS A CA 1
ATOM 526 C C . HIS A 1 69 ? -1.227 7.434 -1.512 1.00 88.56 69 HIS A C 1
ATOM 528 O O . HIS A 1 69 ? -1.870 8.372 -1.051 1.00 88.56 69 HIS A O 1
ATOM 534 N N . ASP A 1 70 ? -1.643 6.167 -1.435 1.00 94.69 70 ASP A N 1
ATOM 535 C CA . ASP A 1 70 ? -3.002 5.765 -1.047 1.00 94.69 70 ASP A CA 1
ATOM 536 C C . ASP A 1 70 ? -3.044 4.364 -0.402 1.00 94.69 70 ASP A C 1
ATOM 538 O O . ASP A 1 70 ? -2.128 3.542 -0.549 1.00 94.69 70 ASP A O 1
ATOM 542 N N . ILE A 1 71 ? -4.138 4.094 0.304 1.00 96.62 71 ILE A N 1
ATOM 543 C CA . ILE A 1 71 ? -4.535 2.789 0.830 1.00 96.62 71 ILE A CA 1
ATOM 544 C C . ILE A 1 71 ? -5.979 2.510 0.424 1.00 96.62 71 ILE A C 1
ATOM 546 O O . ILE A 1 71 ? -6.791 3.413 0.406 1.00 96.62 71 ILE A O 1
ATOM 550 N N . VAL A 1 72 ? -6.357 1.269 0.142 1.00 97.00 72 VAL A N 1
ATOM 551 C CA . VAL A 1 72 ? -7.733 0.948 -0.260 1.00 97.00 72 VAL A CA 1
ATOM 552 C C . VAL A 1 72 ? -8.249 -0.224 0.567 1.00 97.00 72 VAL A C 1
ATOM 554 O O . VAL A 1 72 ? -7.744 -1.339 0.408 1.00 97.00 72 VAL A O 1
ATOM 557 N N . PRO A 1 73 ? -9.246 -0.019 1.449 1.00 97.44 73 PRO A N 1
ATOM 558 C CA . PRO A 1 73 ? -9.901 -1.128 2.127 1.00 97.44 73 PRO A CA 1
ATOM 559 C C . PRO A 1 73 ? -10.714 -1.956 1.127 1.00 97.44 73 PRO A C 1
ATOM 561 O O . PRO A 1 73 ? -11.478 -1.419 0.325 1.00 97.44 73 PRO A O 1
ATOM 564 N N . LEU A 1 74 ? -10.583 -3.277 1.200 1.00 97.88 74 LEU A N 1
ATOM 565 C CA . LEU A 1 74 ? -11.318 -4.220 0.367 1.00 97.88 74 LEU A CA 1
ATOM 566 C C . LEU A 1 74 ? -12.510 -4.836 1.123 1.00 97.88 74 LEU A C 1
ATOM 568 O O . LEU A 1 74 ? -12.479 -4.951 2.351 1.00 97.88 74 LEU A O 1
ATOM 572 N N . PRO A 1 75 ? -13.554 -5.314 0.412 1.00 95.94 75 PRO A N 1
ATOM 573 C CA . PRO A 1 75 ? -14.727 -5.927 1.044 1.00 95.94 75 PRO A CA 1
ATOM 574 C C . PRO A 1 75 ? -14.430 -7.165 1.902 1.00 95.94 75 PRO A C 1
ATOM 576 O O . PRO A 1 75 ? -15.205 -7.489 2.798 1.00 95.94 75 PRO A O 1
ATOM 579 N N . ASN A 1 76 ? -13.328 -7.872 1.635 1.00 96.19 76 ASN A N 1
ATOM 580 C CA . ASN A 1 76 ? -12.903 -9.038 2.415 1.00 96.19 76 ASN A CA 1
ATOM 581 C C . ASN A 1 76 ? -12.160 -8.666 3.715 1.00 96.19 76 ASN A C 1
ATOM 583 O O . ASN A 1 76 ? -11.821 -9.559 4.487 1.00 96.19 76 ASN A O 1
ATOM 587 N N . GLY A 1 77 ? -11.931 -7.374 3.967 1.00 95.69 77 GLY A N 1
ATOM 588 C CA . GLY A 1 77 ? -11.217 -6.866 5.136 1.00 95.69 77 GLY A CA 1
ATOM 589 C C . GLY A 1 77 ? -9.722 -6.635 4.921 1.00 95.69 77 GLY A C 1
ATOM 590 O O . GLY A 1 77 ? -9.090 -6.060 5.808 1.00 95.69 77 GLY A O 1
ATOM 591 N N . ASP A 1 78 ? -9.174 -7.025 3.769 1.00 98.50 78 ASP A N 1
ATOM 592 C CA . ASP A 1 78 ? -7.793 -6.715 3.404 1.00 98.50 78 ASP A CA 1
ATOM 593 C C . ASP A 1 78 ? -7.649 -5.238 3.037 1.00 98.50 78 ASP A C 1
ATOM 595 O O . ASP A 1 78 ? -8.628 -4.530 2.783 1.00 98.50 78 ASP A O 1
ATOM 599 N N . VAL A 1 79 ? -6.407 -4.773 2.972 1.00 98.31 79 VAL A N 1
ATOM 600 C CA . VAL A 1 79 ? -6.085 -3.419 2.528 1.00 98.31 79 VAL A CA 1
ATOM 601 C C . VAL A 1 79 ? -5.030 -3.487 1.439 1.00 98.31 79 VAL A C 1
ATOM 603 O O . VAL A 1 79 ? -3.967 -4.071 1.644 1.00 98.31 79 VAL A O 1
ATOM 606 N N . ILE A 1 80 ? -5.307 -2.875 0.289 1.00 98.00 80 ILE A N 1
ATOM 607 C CA . ILE A 1 80 ? -4.270 -2.600 -0.706 1.00 98.00 80 ILE A CA 1
ATOM 608 C C . ILE A 1 80 ? -3.509 -1.359 -0.258 1.00 98.00 80 ILE A C 1
ATOM 610 O O . ILE A 1 80 ? -4.117 -0.356 0.098 1.00 98.00 80 ILE A O 1
ATOM 614 N N . MET A 1 81 ? -2.186 -1.414 -0.285 1.00 97.00 81 MET A N 1
ATOM 615 C CA . MET A 1 81 ? -1.325 -0.258 -0.067 1.00 97.00 81 MET A CA 1
ATOM 616 C C . MET A 1 81 ? -0.532 0.005 -1.340 1.00 97.00 81 MET A C 1
ATOM 618 O O . MET A 1 81 ? 0.047 -0.927 -1.909 1.00 97.00 81 MET A O 1
ATOM 622 N N . ILE A 1 82 ? -0.481 1.266 -1.768 1.00 96.69 82 ILE A N 1
ATOM 623 C CA . ILE A 1 82 ? 0.492 1.690 -2.773 1.00 96.69 82 ILE A CA 1
ATOM 624 C C . ILE A 1 82 ? 1.835 1.876 -2.066 1.00 96.69 82 ILE A C 1
ATOM 626 O O . ILE A 1 82 ? 1.931 2.472 -0.992 1.00 96.69 82 ILE A O 1
ATOM 630 N N . MET A 1 83 ? 2.890 1.342 -2.660 1.00 96.06 83 MET A N 1
ATOM 631 C CA . MET A 1 83 ? 4.250 1.391 -2.145 1.00 96.06 83 MET A CA 1
ATOM 632 C C . MET A 1 83 ? 5.174 1.905 -3.252 1.00 96.06 83 MET A C 1
ATOM 634 O O . MET A 1 83 ? 4.924 1.652 -4.419 1.00 96.06 83 MET A O 1
ATOM 638 N N . GLN A 1 84 ? 6.264 2.585 -2.913 1.00 96.00 84 GLN A N 1
ATOM 639 C CA . GLN A 1 84 ? 7.373 2.839 -3.834 1.00 96.00 84 GLN A CA 1
ATOM 640 C C . GLN A 1 84 ? 8.524 1.910 -3.511 1.00 96.00 84 GLN A C 1
ATOM 642 O O . GLN A 1 84 ? 9.088 1.987 -2.416 1.00 96.00 84 GLN A O 1
ATOM 647 N N . GLU A 1 85 ? 8.908 1.078 -4.470 1.00 95.69 85 GLU A N 1
ATOM 648 C CA . GLU A 1 85 ? 10.100 0.242 -4.367 1.00 95.69 85 GLU A CA 1
ATOM 649 C C . GLU A 1 85 ? 11.340 0.977 -4.885 1.00 95.69 85 GLU A C 1
ATOM 651 O O . GLU A 1 85 ? 11.262 1.792 -5.798 1.00 95.69 85 GLU A O 1
ATOM 656 N N . ILE A 1 86 ? 12.515 0.706 -4.319 1.00 95.06 86 ILE A N 1
ATOM 657 C CA . ILE A 1 86 ? 13.765 1.340 -4.757 1.00 95.06 86 ILE A CA 1
ATOM 658 C C . ILE A 1 86 ? 14.479 0.440 -5.763 1.00 95.06 86 ILE A C 1
ATOM 660 O O . ILE A 1 86 ? 14.938 -0.653 -5.424 1.00 95.06 86 ILE A O 1
ATOM 664 N N . LYS A 1 87 ? 14.671 0.941 -6.986 1.00 95.62 87 LYS A N 1
ATOM 665 C CA . LYS A 1 87 ? 15.543 0.330 -7.995 1.00 95.62 87 LYS A CA 1
ATOM 666 C C . LYS A 1 87 ? 16.820 1.148 -8.146 1.00 95.62 87 LYS A C 1
ATOM 668 O O . LYS A 1 87 ? 16.791 2.364 -8.342 1.00 95.62 87 LYS A O 1
ATOM 673 N N . SER A 1 88 ? 17.965 0.479 -8.049 1.00 96.19 88 SER A N 1
ATOM 674 C CA . SER A 1 88 ? 19.271 1.127 -8.200 1.00 96.19 88 SER A CA 1
ATOM 675 C C . SER A 1 88 ? 19.458 1.688 -9.608 1.00 96.19 88 SER A C 1
ATOM 677 O O . SER A 1 88 ? 18.926 1.149 -10.579 1.00 96.19 88 SER A O 1
ATOM 679 N N . ARG A 1 89 ? 20.314 2.707 -9.752 1.00 96.38 89 ARG A N 1
ATOM 680 C CA 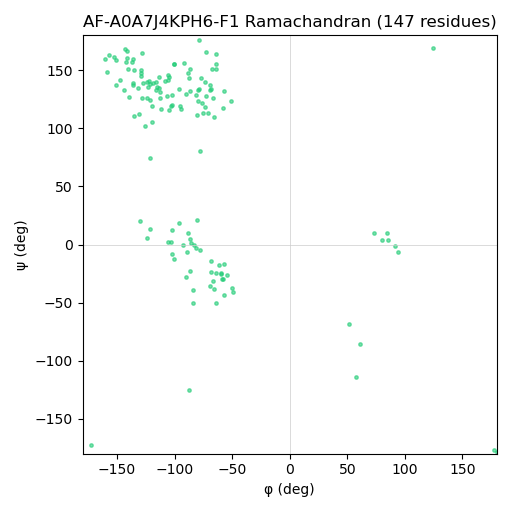. ARG A 1 89 ? 20.678 3.251 -11.068 1.00 96.38 89 ARG A CA 1
ATOM 681 C C . ARG A 1 89 ? 21.082 2.185 -12.083 1.00 96.38 89 ARG A C 1
ATOM 683 O O . ARG A 1 89 ? 20.693 2.273 -13.241 1.00 96.38 89 ARG A O 1
ATOM 690 N N . ILE A 1 90 ? 21.842 1.179 -11.652 1.00 96.19 90 ILE A N 1
ATOM 691 C CA . ILE A 1 90 ? 22.291 0.095 -12.531 1.00 96.19 90 ILE A CA 1
ATOM 692 C C . ILE A 1 90 ? 21.091 -0.711 -13.033 1.00 96.19 90 ILE A C 1
ATOM 694 O O . ILE A 1 90 ? 20.961 -0.876 -14.241 1.00 96.19 90 ILE A O 1
ATOM 698 N N . GLN A 1 91 ? 20.194 -1.153 -12.145 1.00 95.50 91 GLN A N 1
ATOM 699 C CA . GLN A 1 91 ? 18.983 -1.891 -12.535 1.00 95.50 91 GLN A CA 1
ATOM 700 C C . GLN A 1 91 ? 18.125 -1.082 -13.513 1.00 95.50 91 GLN A C 1
ATOM 702 O O . GLN A 1 91 ? 17.691 -1.602 -14.535 1.00 95.50 91 GLN A O 1
ATOM 707 N N . THR A 1 92 ? 17.950 0.208 -13.244 1.00 95.38 92 THR A N 1
ATOM 708 C CA . THR A 1 92 ? 17.142 1.113 -14.069 1.00 95.38 92 THR A CA 1
ATOM 709 C C . THR A 1 92 ? 17.722 1.334 -15.466 1.00 95.38 92 THR A C 1
ATOM 711 O O . THR A 1 92 ? 16.973 1.347 -16.440 1.00 95.38 92 THR A O 1
ATOM 714 N N . ILE A 1 93 ? 19.048 1.433 -15.600 1.00 94.94 93 ILE A N 1
ATOM 715 C CA . ILE A 1 93 ? 19.712 1.489 -16.916 1.00 94.94 93 ILE A CA 1
ATOM 716 C C . ILE A 1 93 ? 19.604 0.147 -17.646 1.00 94.94 93 ILE A C 1
ATOM 718 O O . ILE A 1 93 ? 19.479 0.120 -18.871 1.00 94.94 93 ILE A O 1
ATOM 722 N N . GLN A 1 94 ? 19.653 -0.977 -16.923 1.00 94.00 94 GLN A N 1
ATOM 723 C CA . GLN A 1 94 ? 19.447 -2.289 -17.541 1.00 94.00 94 GLN A CA 1
ATOM 724 C C . GLN A 1 94 ? 18.017 -2.464 -18.061 1.00 94.00 94 GLN A C 1
ATOM 726 O O . GLN A 1 94 ? 17.856 -3.056 -19.119 1.00 94.00 94 GLN A O 1
ATOM 731 N N . MET A 1 95 ? 17.021 -1.848 -17.419 1.00 93.88 95 MET A N 1
ATOM 732 C CA . MET A 1 95 ? 15.643 -1.741 -17.927 1.00 93.88 95 MET A CA 1
ATOM 733 C C . MET A 1 95 ? 15.451 -0.618 -18.960 1.00 93.88 95 MET A C 1
ATOM 735 O O . MET A 1 95 ? 14.350 -0.106 -19.138 1.00 93.88 95 MET A O 1
ATOM 739 N N . GLY A 1 96 ? 16.524 -0.166 -19.610 1.00 94.25 96 GLY A N 1
ATOM 740 C CA . GLY A 1 96 ? 16.436 0.709 -20.778 1.00 94.25 96 GLY A CA 1
ATOM 741 C C . GLY A 1 96 ? 16.028 2.156 -20.513 1.00 94.25 96 GLY A C 1
ATOM 742 O O . GLY A 1 96 ? 15.820 2.893 -21.470 1.00 94.25 96 GLY A O 1
ATOM 743 N N . ARG A 1 97 ? 15.964 2.619 -19.259 1.00 93.75 97 ARG A N 1
ATOM 744 C CA . ARG A 1 97 ? 15.746 4.048 -18.985 1.00 93.75 97 ARG A CA 1
ATOM 745 C C . ARG A 1 97 ? 16.971 4.868 -19.397 1.00 93.75 97 ARG A C 1
ATOM 747 O O . ARG A 1 97 ? 18.098 4.499 -19.059 1.00 93.75 97 ARG A O 1
ATOM 754 N N . ASP A 1 98 ? 16.752 6.021 -20.032 1.00 94.44 98 ASP A N 1
ATOM 755 C CA . ASP A 1 98 ? 17.826 6.961 -20.376 1.00 94.44 98 ASP A CA 1
ATOM 756 C C . ASP A 1 98 ? 18.597 7.412 -19.114 1.00 94.44 98 ASP A C 1
ATOM 758 O O . ASP A 1 98 ? 18.009 8.076 -18.249 1.00 94.44 98 ASP A O 1
ATOM 762 N N . PRO A 1 99 ? 19.910 7.108 -19.004 1.00 94.50 99 PRO A N 1
ATOM 763 C CA . PRO A 1 99 ? 20.749 7.483 -17.866 1.00 94.50 99 PRO A CA 1
ATOM 764 C C . PRO A 1 99 ? 20.816 8.987 -17.560 1.00 94.50 99 PRO A C 1
ATOM 766 O O . PRO A 1 99 ? 21.268 9.340 -16.467 1.00 94.50 99 PRO A O 1
ATOM 769 N N . ASN A 1 100 ? 20.422 9.854 -18.498 1.00 96.25 100 ASN A N 1
ATOM 770 C CA . ASN A 1 100 ? 20.422 11.313 -18.346 1.00 96.25 100 ASN A CA 1
ATOM 771 C C . ASN A 1 100 ? 19.112 11.870 -17.763 1.00 96.25 100 ASN A C 1
ATOM 773 O O . ASN A 1 100 ? 19.028 13.060 -17.468 1.00 96.25 100 ASN A O 1
ATOM 777 N N . THR A 1 101 ? 18.089 11.030 -17.584 1.00 94.12 101 THR A N 1
ATOM 778 C CA . THR A 1 101 ? 16.738 11.455 -17.162 1.00 94.12 101 THR A CA 1
ATOM 779 C C . THR A 1 101 ? 16.432 11.177 -15.691 1.00 94.12 101 THR A C 1
ATOM 781 O O . THR A 1 101 ? 15.308 11.400 -15.237 1.00 94.12 101 THR A O 1
ATOM 784 N N . PHE A 1 102 ? 17.391 10.637 -14.934 1.00 93.81 102 PHE A N 1
ATOM 785 C CA . PHE A 1 102 ? 17.212 10.313 -13.521 1.00 93.81 102 PHE A CA 1
ATOM 786 C C . PHE A 1 102 ? 18.547 10.248 -12.765 1.00 93.81 102 PHE A C 1
ATOM 788 O O . PHE A 1 102 ? 19.621 10.179 -13.364 1.00 93.81 102 PHE A O 1
ATOM 795 N N . GLY A 1 103 ? 18.467 10.308 -11.434 1.00 94.38 103 GLY A N 1
ATOM 796 C CA . GLY A 1 103 ? 19.624 10.366 -10.543 1.00 94.38 103 GLY A CA 1
ATOM 797 C C . GLY A 1 103 ? 20.164 8.990 -10.142 1.00 94.38 103 GLY A C 1
ATOM 798 O O . GLY A 1 103 ? 20.534 8.168 -10.978 1.00 94.38 103 GLY A O 1
ATOM 799 N N . ASN A 1 104 ? 20.255 8.768 -8.829 1.00 95.19 104 ASN A N 1
ATOM 800 C CA . ASN A 1 104 ? 20.901 7.590 -8.236 1.00 95.19 104 ASN A CA 1
ATOM 801 C C . ASN A 1 104 ? 19.975 6.373 -8.087 1.00 95.19 104 ASN A C 1
ATOM 803 O O . ASN A 1 104 ? 20.457 5.242 -7.998 1.00 95.19 104 ASN A O 1
ATOM 807 N N . ASP A 1 105 ? 18.667 6.593 -8.050 1.00 94.75 105 ASP A N 1
ATOM 808 C CA . ASP A 1 105 ? 17.657 5.549 -7.973 1.00 94.75 105 ASP A CA 1
ATOM 809 C C . ASP A 1 105 ? 16.447 5.911 -8.841 1.00 94.75 105 ASP A C 1
ATOM 811 O O . ASP A 1 105 ? 16.310 7.031 -9.346 1.00 94.75 105 ASP A O 1
ATOM 815 N N . PHE A 1 106 ? 15.603 4.916 -9.069 1.00 94.25 106 PHE A N 1
ATOM 816 C CA . PHE A 1 106 ? 14.273 5.079 -9.628 1.00 94.25 106 PHE A CA 1
ATOM 817 C C . PHE A 1 106 ? 13.290 4.391 -8.693 1.00 94.25 106 PHE A C 1
ATOM 819 O O . PHE A 1 106 ? 13.591 3.319 -8.166 1.00 94.25 106 PHE A O 1
ATOM 826 N N . ARG A 1 107 ? 12.144 5.032 -8.468 1.00 95.25 107 ARG A N 1
ATOM 827 C CA . ARG A 1 107 ? 11.161 4.603 -7.474 1.00 95.25 107 ARG A CA 1
ATOM 828 C C . ARG A 1 107 ? 9.811 4.336 -8.126 1.00 95.25 107 ARG A C 1
ATOM 830 O O . ARG A 1 107 ? 8.942 5.202 -8.071 1.00 95.25 107 ARG A O 1
ATOM 837 N N . PRO A 1 108 ? 9.678 3.214 -8.850 1.00 95.62 108 PRO A N 1
ATOM 838 C CA . PRO A 1 108 ? 8.396 2.813 -9.397 1.00 95.62 108 PRO A CA 1
ATOM 839 C C . PRO A 1 108 ? 7.426 2.424 -8.275 1.00 95.62 108 PRO A C 1
ATOM 841 O O . PRO A 1 108 ? 7.847 1.937 -7.223 1.00 95.62 108 PRO A O 1
ATOM 844 N N . ASP A 1 109 ? 6.133 2.621 -8.522 1.00 96.69 109 ASP A N 1
ATOM 845 C CA . ASP A 1 109 ? 5.094 2.173 -7.600 1.00 96.69 109 ASP A CA 1
ATOM 846 C C . ASP A 1 109 ? 4.854 0.658 -7.724 1.00 96.69 109 ASP A C 1
ATOM 848 O O . ASP A 1 109 ? 4.848 0.079 -8.813 1.00 96.69 109 ASP A O 1
ATOM 852 N N . CYS A 1 110 ? 4.589 0.009 -6.603 1.00 96.94 110 CYS A N 1
ATOM 853 C CA . CYS A 1 110 ? 4.037 -1.331 -6.521 1.00 96.94 110 CYS A CA 1
ATOM 854 C C . CYS A 1 110 ? 2.819 -1.336 -5.590 1.00 96.94 110 CYS A C 1
ATOM 856 O O . CYS A 1 110 ? 2.565 -0.389 -4.845 1.00 96.94 110 CYS A O 1
ATOM 858 N N . LEU A 1 111 ? 2.034 -2.399 -5.670 1.00 97.31 111 LEU A N 1
ATOM 859 C CA . LEU A 1 111 ? 0.852 -2.628 -4.857 1.00 97.31 111 LEU A CA 1
ATOM 860 C C . LEU A 1 111 ? 1.099 -3.851 -3.989 1.00 97.31 111 LEU A C 1
ATOM 862 O O . LEU A 1 111 ? 1.552 -4.878 -4.494 1.00 97.31 111 LEU A O 1
ATOM 866 N N . ILE A 1 112 ? 0.743 -3.758 -2.713 1.00 97.50 112 ILE A N 1
ATOM 867 C CA . ILE A 1 112 ? 0.690 -4.911 -1.811 1.00 97.50 112 ILE A CA 1
ATOM 868 C C . ILE A 1 112 ? -0.720 -5.038 -1.249 1.00 97.50 112 ILE A C 1
ATOM 870 O O . ILE A 1 112 ? -1.344 -4.032 -0.917 1.00 97.50 112 ILE A O 1
ATOM 874 N N . GLN A 1 113 ? -1.227 -6.259 -1.123 1.00 98.25 113 GLN A N 1
ATOM 875 C CA . GLN A 1 113 ? -2.479 -6.549 -0.429 1.00 98.25 113 GLN A CA 1
ATOM 876 C C . GLN A 1 113 ? -2.160 -7.170 0.926 1.00 98.25 113 GLN A C 1
ATOM 878 O O . GLN A 1 113 ? -1.597 -8.264 1.000 1.00 98.25 113 GLN A O 1
ATOM 883 N N . VAL A 1 114 ? -2.526 -6.470 1.995 1.00 98.25 114 VAL A N 1
ATOM 884 C CA . VAL A 1 114 ? -2.264 -6.876 3.374 1.00 98.25 114 VAL A CA 1
ATOM 885 C C . VAL A 1 114 ? -3.531 -7.455 3.991 1.00 98.25 114 VAL A C 1
ATOM 887 O O . VAL A 1 114 ? -4.540 -6.762 4.126 1.00 98.25 114 VAL A O 1
ATOM 890 N N . HIS A 1 115 ? -3.452 -8.712 4.411 1.00 98.50 115 HIS A N 1
ATOM 891 C CA . HIS A 1 115 ? -4.463 -9.387 5.212 1.00 98.50 115 HIS A CA 1
ATOM 892 C C . HIS A 1 115 ? -4.176 -9.192 6.702 1.00 98.50 115 HIS A C 1
ATOM 894 O O . HIS A 1 115 ? -3.063 -9.448 7.166 1.00 98.50 115 HIS A O 1
ATOM 900 N N . GLN A 1 116 ? -5.169 -8.764 7.481 1.00 98.25 116 GLN A N 1
ATOM 901 C CA . GLN A 1 116 ? -5.029 -8.654 8.932 1.00 98.25 116 GLN A CA 1
ATOM 902 C C . GLN A 1 116 ? -5.035 -10.047 9.582 1.00 98.25 116 GLN A C 1
ATOM 904 O O . GLN A 1 116 ? -6.049 -10.738 9.579 1.00 98.25 116 GLN A O 1
ATOM 909 N N . THR A 1 117 ? -3.939 -10.418 10.245 1.00 98.25 117 THR A N 1
ATOM 910 C CA . THR A 1 117 ? -3.807 -11.713 10.947 1.00 98.25 117 THR A CA 1
ATOM 911 C C . THR A 1 117 ? -3.984 -11.606 12.464 1.00 98.25 117 THR A C 1
ATOM 913 O O . THR A 1 117 ? -4.023 -12.612 13.170 1.00 98.25 117 THR A O 1
ATOM 916 N N . GLY A 1 118 ? -4.066 -10.386 12.995 1.00 98.06 118 GLY A N 1
ATOM 917 C CA . GLY A 1 118 ? -4.252 -10.109 14.417 1.00 98.06 118 GLY A CA 1
ATOM 918 C C . GLY A 1 118 ? -4.300 -8.606 14.705 1.00 98.06 118 GLY A C 1
ATOM 919 O O . GLY A 1 118 ? -4.197 -7.799 13.781 1.00 98.06 118 GLY A O 1
ATOM 920 N N . PRO A 1 119 ? -4.442 -8.187 15.975 1.00 98.12 119 PRO A N 1
ATOM 921 C CA . PRO A 1 119 ? -4.517 -6.766 16.321 1.00 98.12 119 PRO A CA 1
ATOM 922 C C . PRO A 1 119 ? -3.242 -5.982 15.998 1.00 98.12 119 PRO A C 1
ATOM 924 O O . PRO A 1 119 ? -3.311 -4.781 15.783 1.00 98.12 119 PRO A O 1
ATOM 927 N N . THR A 1 120 ? -2.084 -6.644 15.939 1.00 98.00 120 THR A N 1
ATOM 928 C CA . THR A 1 120 ? -0.791 -5.992 15.668 1.00 98.00 120 THR A CA 1
ATOM 929 C C . THR A 1 120 ? 0.009 -6.678 14.557 1.00 98.00 120 THR A C 1
ATOM 931 O O . THR A 1 120 ? 1.237 -6.595 14.521 1.00 98.00 120 THR A O 1
ATOM 934 N N . SER A 1 121 ? -0.657 -7.461 13.703 1.00 97.81 121 SER A N 1
ATOM 935 C CA . SER A 1 121 ? -0.004 -8.256 12.660 1.00 97.81 121 SER A CA 1
ATOM 936 C C . SER A 1 121 ? -0.814 -8.284 11.368 1.00 97.81 121 SER A C 1
ATOM 938 O O . SER A 1 121 ? -2.028 -8.064 11.360 1.00 97.81 121 SER A O 1
ATOM 940 N N . GLY A 1 122 ? -0.118 -8.550 10.269 1.00 97.69 122 GLY A N 1
ATOM 941 C CA . GLY A 1 122 ? -0.705 -8.758 8.956 1.00 97.69 122 GLY A CA 1
ATOM 942 C C . GLY A 1 122 ? 0.267 -9.488 8.038 1.00 97.69 122 GLY A C 1
ATOM 943 O O . GLY A 1 122 ? 1.476 -9.494 8.285 1.00 97.69 122 GLY A O 1
ATOM 944 N N . GLU A 1 123 ? -0.273 -10.097 6.993 1.00 97.62 123 GLU A N 1
ATOM 945 C CA . GLU A 1 123 ? 0.460 -10.852 5.980 1.00 97.62 123 GLU A CA 1
ATOM 946 C C . GLU A 1 123 ? 0.211 -10.241 4.602 1.00 97.62 123 GLU A C 1
ATOM 948 O O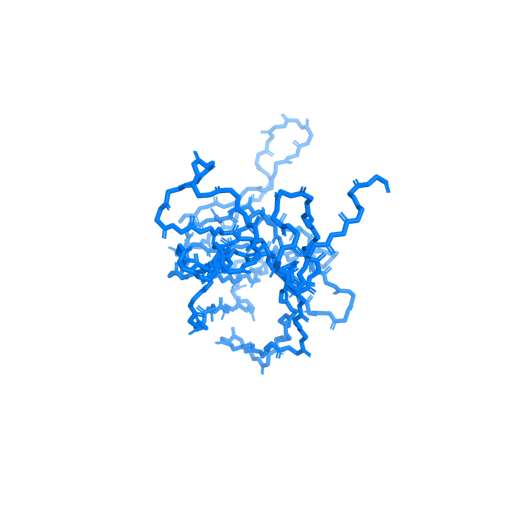 . GLU A 1 123 ? -0.914 -9.863 4.283 1.00 97.62 123 GLU A O 1
ATOM 953 N N . ILE A 1 124 ? 1.257 -10.139 3.784 1.00 97.56 124 ILE A N 1
ATOM 954 C CA . ILE A 1 124 ? 1.114 -9.744 2.382 1.00 97.56 124 ILE A CA 1
ATOM 955 C C . ILE A 1 124 ? 0.685 -10.985 1.605 1.00 97.56 124 ILE A C 1
ATOM 957 O O . ILE A 1 124 ? 1.453 -11.936 1.482 1.00 97.56 124 ILE A O 1
ATOM 961 N N . VAL A 1 125 ? -0.550 -10.986 1.109 1.00 98.06 125 VAL A N 1
ATOM 962 C CA . VAL A 1 125 ? -1.156 -12.145 0.428 1.00 98.06 125 VAL A CA 1
ATOM 963 C C . VAL A 1 125 ? -1.123 -12.025 -1.095 1.00 98.06 125 VAL A C 1
ATOM 965 O O . VAL A 1 125 ? -1.375 -13.002 -1.800 1.00 98.06 125 VAL A O 1
ATOM 968 N N . TRP A 1 126 ? -0.816 -10.834 -1.610 1.00 98.12 126 TRP A N 1
ATOM 969 C CA . TRP A 1 126 ? -0.663 -10.563 -3.034 1.00 98.12 126 TRP A CA 1
ATOM 970 C C . TRP A 1 126 ? 0.179 -9.306 -3.257 1.00 98.12 126 TRP A C 1
ATOM 972 O O . TRP A 1 126 ? 0.126 -8.371 -2.455 1.00 98.12 126 TRP A O 1
ATOM 982 N N . GLU A 1 127 ? 0.921 -9.278 -4.362 1.00 97.38 127 GLU A N 1
ATOM 983 C CA . GLU A 1 127 ? 1.744 -8.145 -4.781 1.00 97.38 127 GLU A CA 1
ATOM 984 C C . GLU A 1 127 ? 1.658 -7.947 -6.298 1.00 97.38 127 GLU A C 1
ATOM 986 O O . GLU A 1 127 ? 1.475 -8.901 -7.061 1.00 97.38 127 GLU A O 1
ATOM 991 N N . TRP A 1 128 ? 1.831 -6.703 -6.736 1.00 98.00 128 TRP A N 1
ATOM 992 C CA . TRP A 1 128 ? 1.991 -6.348 -8.143 1.00 98.00 128 TRP A CA 1
ATOM 993 C C . TRP A 1 128 ? 2.980 -5.205 -8.299 1.00 98.00 128 TRP A C 1
ATOM 995 O O . TRP A 1 128 ? 2.884 -4.193 -7.610 1.00 98.00 128 TRP A O 1
ATOM 1005 N N . HIS A 1 129 ? 3.918 -5.343 -9.229 1.00 97.25 129 HIS A N 1
ATOM 1006 C CA . HIS A 1 129 ? 5.018 -4.402 -9.402 1.00 97.25 129 HIS A CA 1
ATOM 1007 C C . HIS A 1 129 ? 4.959 -3.801 -10.797 1.00 97.25 129 HIS A C 1
ATOM 1009 O O . HIS A 1 129 ? 5.114 -4.527 -11.779 1.00 97.25 129 HIS A O 1
ATOM 1015 N N . ILE A 1 130 ? 4.812 -2.474 -10.916 1.00 95.06 130 ILE A N 1
ATOM 1016 C CA . ILE A 1 130 ? 4.828 -1.836 -12.244 1.00 95.06 130 ILE A CA 1
ATOM 1017 C C . ILE A 1 130 ? 6.141 -2.126 -12.972 1.00 95.06 130 ILE A C 1
ATOM 1019 O O . ILE A 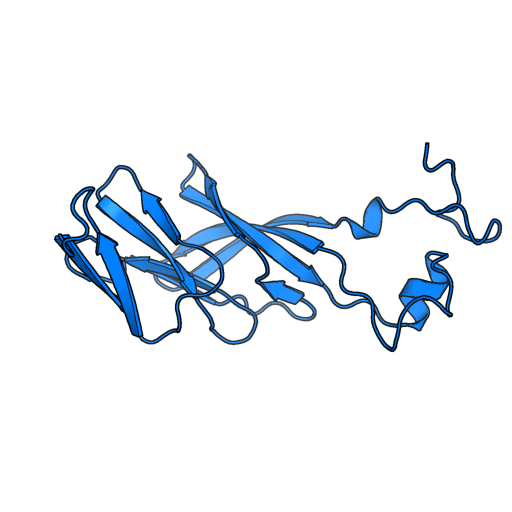1 130 ? 6.153 -2.227 -14.194 1.00 95.06 130 ILE A O 1
ATOM 1023 N N . TRP A 1 131 ? 7.228 -2.308 -12.217 1.00 95.25 131 TRP A N 1
ATOM 1024 C CA . TRP A 1 131 ? 8.554 -2.640 -12.715 1.00 95.25 131 TRP A CA 1
ATOM 1025 C C . TRP A 1 131 ? 8.572 -3.823 -13.689 1.00 95.25 131 TRP A C 1
ATOM 1027 O O . TRP A 1 131 ? 9.286 -3.761 -14.689 1.00 95.25 131 TRP A O 1
ATOM 1037 N N . ASP A 1 132 ? 7.750 -4.844 -13.446 1.00 94.75 132 ASP A N 1
ATOM 1038 C CA . ASP A 1 132 ? 7.680 -6.056 -14.273 1.00 94.75 132 ASP A CA 1
ATOM 1039 C C . ASP A 1 132 ? 6.883 -5.845 -15.574 1.00 94.75 132 ASP A C 1
ATOM 1041 O O . ASP A 1 132 ? 6.818 -6.724 -16.434 1.00 94.75 132 ASP A O 1
ATOM 1045 N N . HIS A 1 133 ? 6.285 -4.663 -15.735 1.00 93.81 133 HIS A N 1
ATOM 1046 C CA . HIS A 1 133 ? 5.399 -4.299 -16.838 1.00 93.81 133 HIS A CA 1
ATOM 1047 C C . HIS A 1 133 ? 5.855 -3.040 -17.594 1.00 93.81 133 HIS A C 1
ATOM 1049 O O . HIS A 1 133 ? 5.146 -2.566 -18.484 1.00 93.81 133 HIS A O 1
ATOM 1055 N N . LEU A 1 134 ? 7.024 -2.479 -17.263 1.00 92.38 134 LEU A N 1
ATOM 1056 C CA . LEU A 1 134 ? 7.547 -1.282 -17.923 1.00 92.38 134 LEU A CA 1
ATOM 1057 C C . LEU A 1 134 ? 8.114 -1.603 -19.306 1.00 92.38 134 LEU A C 1
ATOM 1059 O O . LEU A 1 134 ? 9.095 -2.335 -19.422 1.00 92.38 134 LEU A O 1
ATOM 1063 N N . ILE A 1 135 ? 7.565 -0.951 -20.329 1.00 94.00 135 ILE A N 1
ATOM 1064 C CA . ILE A 1 135 ? 8.082 -0.937 -21.702 1.00 94.00 135 ILE A CA 1
ATOM 1065 C C . ILE A 1 135 ? 8.748 0.420 -21.963 1.00 94.00 135 ILE A C 1
ATOM 1067 O O . ILE 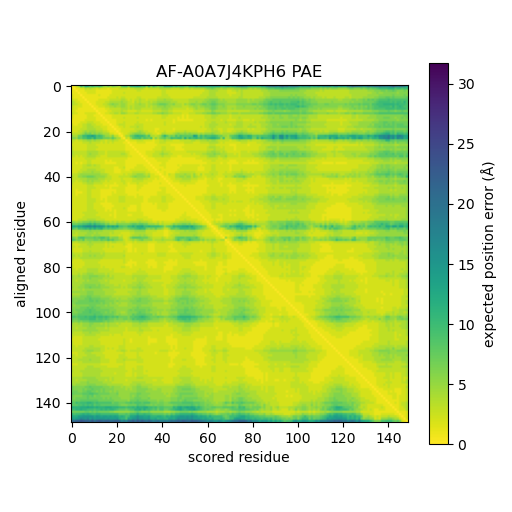A 1 135 ? 8.291 1.448 -21.460 1.00 94.00 135 ILE A O 1
ATOM 1071 N N . GLN A 1 136 ? 9.829 0.430 -22.740 1.00 93.56 136 GLN A N 1
ATOM 1072 C CA . GLN A 1 136 ? 10.548 1.644 -23.143 1.00 93.56 136 GLN A CA 1
ATOM 1073 C C . GLN A 1 136 ? 10.938 1.607 -24.628 1.00 93.56 136 GLN A C 1
ATOM 1075 O O . GLN A 1 136 ? 11.061 0.531 -25.202 1.00 93.56 136 GLN A O 1
ATOM 1080 N N . ASP A 1 137 ? 11.167 2.769 -25.242 1.00 95.31 137 ASP A N 1
ATOM 1081 C CA . ASP A 1 137 ? 11.546 2.936 -26.657 1.00 95.31 137 ASP A CA 1
ATOM 1082 C C . ASP A 1 137 ? 12.889 3.676 -26.853 1.00 95.31 137 ASP A C 1
ATOM 1084 O O . ASP A 1 137 ? 13.243 4.070 -27.967 1.00 95.31 137 ASP A O 1
ATOM 1088 N N . PHE A 1 138 ? 13.675 3.831 -25.785 1.00 94.94 138 PHE A N 1
ATOM 1089 C CA . PHE A 1 138 ? 14.969 4.516 -25.781 1.00 94.94 138 PHE A CA 1
ATOM 1090 C C . PHE A 1 138 ? 16.135 3.619 -26.224 1.00 94.94 138 PHE A C 1
ATOM 1092 O O . PHE A 1 138 ? 16.936 4.022 -27.068 1.00 94.94 138 PHE A O 1
ATOM 1099 N N . ASN A 1 139 ? 16.269 2.421 -25.646 1.00 93.94 139 ASN A N 1
ATOM 1100 C CA . ASN A 1 139 ? 17.393 1.519 -25.905 1.00 93.94 139 ASN A CA 1
ATOM 1101 C C . ASN A 1 139 ? 16.917 0.176 -26.493 1.00 93.94 139 ASN A C 1
ATOM 1103 O O . ASN A 1 139 ? 16.406 -0.647 -25.729 1.00 93.94 139 ASN A O 1
ATOM 1107 N N . PRO A 1 140 ? 17.119 -0.072 -27.804 1.00 95.38 140 PRO A N 1
ATOM 1108 C CA . PRO A 1 140 ? 16.688 -1.303 -28.472 1.00 95.38 140 PRO A CA 1
ATOM 1109 C C . PRO A 1 140 ? 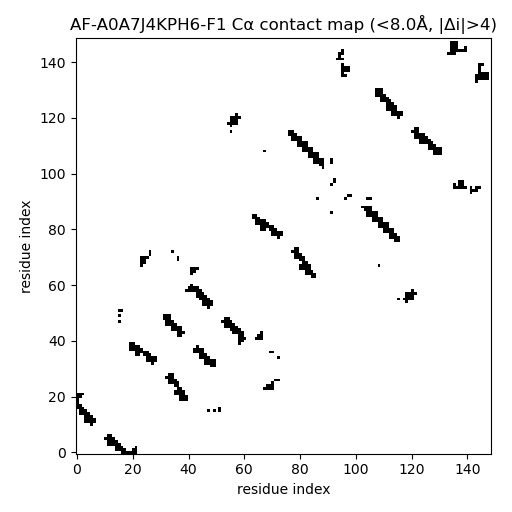17.438 -2.570 -28.054 1.00 95.38 140 PRO A C 1
ATOM 1111 O O . PRO A 1 140 ? 16.955 -3.665 -28.322 1.00 95.38 140 PRO A O 1
ATOM 1114 N N . ASP A 1 141 ? 18.576 -2.449 -27.365 1.00 95.25 141 ASP A N 1
ATOM 1115 C CA . ASP A 1 141 ? 19.370 -3.596 -26.908 1.00 95.25 141 ASP A CA 1
ATOM 1116 C C . ASP A 1 141 ? 18.912 -4.140 -25.539 1.00 95.25 141 ASP A C 1
ATOM 1118 O O . ASP A 1 141 ? 19.587 -4.993 -24.956 1.00 95.25 141 ASP A O 1
ATOM 1122 N N . LYS A 1 142 ? 17.821 -3.610 -24.963 1.00 93.19 142 LYS A N 1
ATOM 1123 C CA . LYS A 1 142 ? 17.284 -4.039 -23.659 1.00 93.19 142 LYS A CA 1
ATOM 1124 C C . LYS A 1 142 ? 16.021 -4.874 -23.811 1.00 93.19 142 LYS A C 1
ATOM 1126 O O . LYS A 1 142 ? 15.187 -4.590 -24.663 1.00 93.19 142 LYS A O 1
ATOM 1131 N N . ASP A 1 143 ? 15.858 -5.844 -22.911 1.00 86.19 143 ASP A N 1
ATOM 1132 C CA . ASP A 1 143 ? 14.775 -6.838 -22.949 1.00 86.19 143 ASP A CA 1
ATOM 1133 C C . ASP A 1 143 ? 13.371 -6.220 -22.937 1.00 86.19 143 ASP A C 1
ATOM 1135 O O . ASP A 1 143 ? 12.437 -6.787 -23.496 1.00 86.19 143 ASP A O 1
ATOM 1139 N N . ASN A 1 144 ? 13.214 -5.047 -22.321 1.00 90.06 144 ASN A N 1
ATOM 1140 C CA . ASN A 1 144 ? 11.942 -4.338 -22.226 1.00 90.06 144 ASN A CA 1
ATOM 1141 C C . ASN A 1 144 ? 11.753 -3.251 -23.302 1.00 90.06 144 ASN A C 1
ATOM 1143 O O . ASN A 1 144 ? 10.927 -2.349 -23.134 1.00 90.06 144 ASN A O 1
ATOM 1147 N N . TYR A 1 145 ? 12.530 -3.304 -24.390 1.00 95.62 145 TYR A N 1
ATOM 1148 C CA . TYR A 1 145 ? 12.301 -2.452 -25.551 1.00 95.62 145 TYR A CA 1
ATOM 1149 C C . TYR A 1 145 ? 11.017 -2.847 -26.286 1.00 95.62 145 TYR A C 1
ATOM 1151 O O . TYR A 1 145 ? 10.793 -4.020 -26.589 1.00 95.62 145 TYR A O 1
ATOM 1159 N N . GLY A 1 146 ? 10.183 -1.869 -26.620 1.00 94.00 146 GLY A N 1
ATOM 1160 C CA . GLY A 1 146 ? 8.937 -2.115 -27.332 1.00 94.00 146 GLY A CA 1
ATOM 1161 C C . GLY A 1 146 ? 8.223 -0.840 -27.758 1.00 94.00 146 GLY A C 1
ATOM 1162 O O . GLY A 1 146 ? 8.748 0.264 -27.645 1.00 94.00 146 GLY A O 1
ATOM 1163 N N . ASN A 1 147 ? 7.010 -1.005 -28.280 1.00 91.19 147 ASN A N 1
ATOM 1164 C CA . ASN A 1 147 ? 6.172 0.119 -28.683 1.00 91.19 147 ASN A CA 1
ATOM 1165 C C . ASN A 1 147 ? 5.450 0.717 -27.461 1.00 91.19 147 ASN A C 1
ATOM 1167 O O . ASN A 1 147 ? 4.798 -0.018 -26.723 1.00 91.19 147 ASN A O 1
ATOM 1171 N N . VAL A 1 148 ? 5.552 2.037 -27.277 1.00 88.31 148 VAL A N 1
ATOM 1172 C CA . VAL A 1 148 ? 4.957 2.798 -26.158 1.00 88.31 148 VAL A CA 1
ATOM 1173 C C . VAL A 1 148 ? 3.670 3.546 -26.592 1.00 88.31 148 VAL A C 1
ATOM 1175 O O . VAL A 1 148 ? 3.180 4.409 -25.870 1.00 88.31 148 VAL A O 1
ATOM 1178 N N . SER A 1 149 ? 3.108 3.231 -27.771 1.00 77.94 149 SER A N 1
ATOM 1179 C CA . SER A 1 149 ? 1.887 3.859 -28.330 1.00 77.94 149 SER A CA 1
ATOM 1180 C C . SER A 1 149 ? 0.620 3.014 -28.257 1.00 77.94 149 SER A C 1
ATOM 1182 O O . SER A 1 149 ? 0.724 1.767 -28.281 1.00 77.94 149 SER A O 1
#

Radius of gyration: 18.94 Å; Cα contacts (8 Å, |Δi|>4): 316; chains: 1; bounding box: 43×35×49 Å